Protein AF-D3AIX1-F1 (afdb_monomer_lite)

Foldseek 3Di:
DCPPVVNLVVVLVVCVVVVHDPLLNVLVVCCVVPVDPVSPRDDPDPPPD

Sequence (49 aa):
MNVNMSEAARLILGLRDAGWNEKDINDFILFIETGEEKYKPKQKNKPTE

Organism: NCBI:txid566550

Radius of gyration: 12.03 Å; chains: 1; bounding box: 24×17×37 Å

Secondary structure (DSSP, 8-state):
----HHHHHHHHHHHHHTT--HHHHHHHHHHHHH--GGGS---------

pLDDT: mean 82.34, std 16.55, range [44.56, 95.12]

Structure (mmCIF, N/CA/C/O backbone):
data_AF-D3AIX1-F1
#
_entry.id   AF-D3AIX1-F1
#
loop_
_atom_site.group_PDB
_atom_site.id
_atom_site.type_symbol
_atom_site.label_atom_id
_atom_site.label_alt_id
_atom_site.label_comp_id
_atom_site.label_asym_id
_atom_site.label_entity_id
_atom_site.label_seq_id
_atom_site.pdbx_PDB_ins_code
_atom_site.Cartn_x
_atom_site.Cartn_y
_atom_site.Cartn_z
_atom_site.occupancy
_atom_site.B_iso_or_equiv
_atom_site.auth_seq_id
_atom_site.auth_comp_id
_atom_site.auth_asym_id
_atom_site.auth_atom_id
_atom_site.pdbx_PDB_model_num
ATOM 1 N N . MET A 1 1 ? 12.896 -7.634 -13.335 1.00 44.56 1 MET A N 1
ATOM 2 C CA . MET A 1 1 ? 11.681 -8.380 -12.954 1.00 44.56 1 MET A CA 1
ATOM 3 C C . MET A 1 1 ? 10.517 -7.657 -13.609 1.00 44.56 1 MET A C 1
ATOM 5 O O . MET A 1 1 ? 10.250 -6.531 -13.227 1.00 44.56 1 MET A O 1
ATOM 9 N N . ASN A 1 2 ? 9.935 -8.206 -14.678 1.00 48.09 2 ASN A N 1
ATOM 10 C CA . ASN A 1 2 ? 8.774 -7.596 -15.331 1.00 48.09 2 ASN A CA 1
ATOM 11 C C . ASN A 1 2 ? 7.531 -8.153 -14.642 1.00 48.09 2 ASN A C 1
ATOM 13 O O . ASN A 1 2 ? 7.026 -9.195 -15.059 1.00 48.09 2 ASN A O 1
ATOM 17 N N . VAL A 1 3 ? 7.108 -7.518 -13.546 1.00 57.03 3 VAL A N 1
ATOM 18 C CA . VAL A 1 3 ? 5.789 -7.783 -12.960 1.00 57.03 3 VAL A CA 1
ATOM 19 C C . VAL A 1 3 ? 4.800 -7.555 -14.094 1.00 57.03 3 VAL A C 1
ATOM 21 O O . VAL A 1 3 ? 4.749 -6.460 -14.657 1.00 57.03 3 VAL A O 1
ATOM 24 N N . ASN A 1 4 ? 4.095 -8.595 -14.537 1.00 71.75 4 ASN A N 1
ATOM 25 C CA . ASN A 1 4 ? 3.110 -8.390 -15.587 1.00 71.75 4 ASN A CA 1
ATOM 26 C C . ASN A 1 4 ? 2.070 -7.421 -15.011 1.00 71.75 4 ASN A C 1
ATOM 28 O O . ASN A 1 4 ? 1.563 -7.657 -13.915 1.00 71.75 4 ASN A O 1
ATOM 32 N N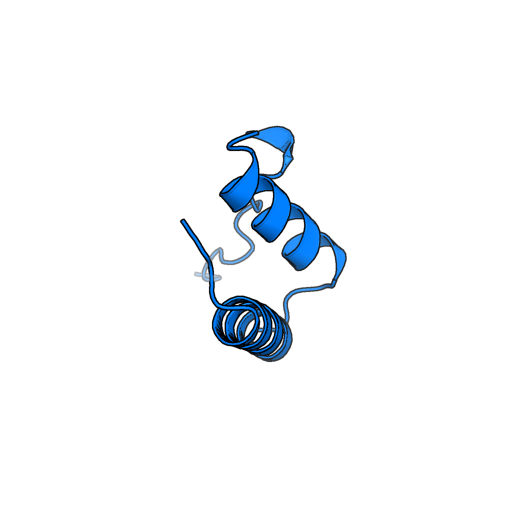 . MET A 1 5 ? 1.751 -6.331 -15.713 1.00 71.06 5 MET A N 1
ATOM 33 C CA . MET A 1 5 ? 0.749 -5.349 -15.269 1.00 71.06 5 MET A CA 1
ATOM 34 C C . MET A 1 5 ? -0.576 -6.019 -14.856 1.00 71.06 5 MET A C 1
ATOM 36 O O . MET A 1 5 ? -1.296 -5.506 -14.000 1.00 71.06 5 MET A O 1
ATOM 40 N N . SER A 1 6 ? -0.871 -7.206 -15.402 1.00 79.75 6 SER A N 1
ATOM 41 C CA . SER A 1 6 ? -2.006 -8.032 -14.986 1.00 79.75 6 SER A CA 1
ATOM 42 C C . SER A 1 6 ? -1.922 -8.557 -13.546 1.00 79.75 6 SER A C 1
ATOM 44 O O . SER A 1 6 ? -2.948 -8.688 -12.886 1.00 79.75 6 SER A O 1
ATOM 46 N N . GLU A 1 7 ? -0.734 -8.904 -13.053 1.00 83.25 7 GLU A N 1
ATOM 47 C CA . GLU A 1 7 ? -0.531 -9.428 -11.696 1.00 83.25 7 GLU A CA 1
ATOM 48 C C . GLU A 1 7 ? -0.622 -8.316 -10.653 1.00 83.25 7 GLU A C 1
ATOM 50 O O . GLU A 1 7 ? -1.303 -8.488 -9.643 1.00 83.25 7 GLU A O 1
ATOM 55 N N . ALA A 1 8 ? -0.047 -7.144 -10.944 1.00 85.19 8 ALA A N 1
ATOM 56 C CA . ALA A 1 8 ? -0.200 -5.958 -10.104 1.00 85.19 8 ALA A CA 1
ATOM 57 C C . ALA A 1 8 ? -1.679 -5.548 -9.972 1.00 85.19 8 ALA A C 1
ATOM 59 O O . ALA A 1 8 ? -2.161 -5.284 -8.870 1.00 85.19 8 ALA A O 1
ATOM 60 N N . ALA A 1 9 ? -2.437 -5.580 -11.074 1.00 89.75 9 ALA A N 1
ATOM 61 C CA . ALA A 1 9 ? -3.871 -5.305 -11.045 1.00 89.75 9 ALA A CA 1
ATOM 62 C C . ALA A 1 9 ? -4.648 -6.324 -10.189 1.00 89.75 9 ALA A C 1
ATOM 64 O O . ALA A 1 9 ? -5.494 -5.926 -9.388 1.00 89.75 9 ALA A O 1
ATOM 65 N N . ARG A 1 10 ? -4.348 -7.627 -10.308 1.00 92.56 10 ARG A N 1
ATOM 66 C CA . ARG A 1 10 ? -4.977 -8.674 -9.477 1.00 92.56 10 ARG A CA 1
ATOM 67 C C . ARG A 1 10 ? -4.670 -8.497 -7.992 1.00 92.56 10 ARG A C 1
ATOM 69 O O . ARG A 1 10 ? -5.573 -8.667 -7.179 1.00 92.56 10 ARG A O 1
ATOM 76 N N . LEU A 1 11 ? -3.439 -8.120 -7.646 1.00 91.06 11 LEU A N 1
ATOM 77 C CA . LEU A 1 11 ? -3.053 -7.830 -6.266 1.00 91.06 11 LEU A CA 1
ATOM 78 C C . LEU A 1 11 ? -3.872 -6.664 -5.697 1.00 91.06 11 LEU A C 1
ATOM 80 O O . LEU A 1 11 ? -4.481 -6.804 -4.640 1.00 91.06 11 LEU A O 1
ATOM 84 N N . ILE A 1 12 ? -3.944 -5.541 -6.418 1.00 91.94 12 ILE A N 1
ATOM 85 C CA . ILE A 1 12 ? -4.711 -4.361 -5.991 1.00 91.94 12 ILE A CA 1
ATOM 86 C C . ILE A 1 12 ? -6.195 -4.705 -5.815 1.00 91.94 12 ILE A C 1
ATOM 88 O O . ILE A 1 12 ? -6.804 -4.306 -4.823 1.00 91.94 12 ILE A O 1
ATOM 92 N N . LEU A 1 13 ? -6.780 -5.461 -6.750 1.00 94.12 13 LEU A N 1
ATOM 93 C CA . LEU A 1 13 ? -8.174 -5.903 -6.656 1.00 94.12 13 LEU A CA 1
ATOM 94 C C . LEU A 1 13 ? -8.408 -6.806 -5.439 1.00 94.12 13 LEU A C 1
ATOM 96 O O . LEU A 1 13 ? -9.367 -6.579 -4.708 1.00 94.12 13 LEU A O 1
ATOM 100 N N . GLY A 1 14 ? -7.516 -7.766 -5.178 1.00 92.94 14 GLY A N 1
ATOM 101 C CA . GLY A 1 14 ? -7.608 -8.634 -4.002 1.00 92.94 14 GLY A CA 1
ATOM 102 C C . GLY A 1 14 ? -7.487 -7.871 -2.681 1.00 92.94 14 GLY A C 1
ATOM 103 O O . GLY A 1 14 ? -8.222 -8.150 -1.740 1.00 92.94 14 GLY A O 1
ATOM 104 N N . LEU A 1 15 ? -6.615 -6.860 -2.611 1.00 92.69 15 LEU A N 1
ATOM 105 C CA . LEU A 1 15 ? -6.480 -6.017 -1.418 1.00 92.69 15 LEU A CA 1
ATOM 106 C C . LEU A 1 15 ? -7.735 -5.166 -1.174 1.00 92.69 15 LEU A C 1
ATOM 108 O O . LEU A 1 15 ? -8.175 -5.040 -0.032 1.00 92.69 15 LEU A O 1
ATOM 112 N N . ARG A 1 16 ? -8.344 -4.622 -2.237 1.00 92.19 16 ARG A N 1
ATOM 113 C CA . ARG A 1 16 ? -9.618 -3.887 -2.145 1.00 92.19 16 ARG A CA 1
ATOM 114 C C . ARG A 1 16 ? -10.756 -4.778 -1.658 1.00 92.19 16 ARG A C 1
ATOM 116 O O . ARG A 1 16 ? -11.497 -4.364 -0.773 1.00 92.19 16 ARG A O 1
ATOM 123 N N . ASP A 1 17 ? -10.866 -5.987 -2.204 1.00 94.81 17 ASP A N 1
ATOM 124 C CA . ASP A 1 17 ? -11.880 -6.969 -1.798 1.00 94.81 17 ASP A CA 1
ATOM 125 C C . ASP A 1 17 ? -11.688 -7.409 -0.335 1.00 94.81 17 ASP A C 1
ATOM 127 O O . ASP A 1 17 ? -12.647 -7.547 0.419 1.00 94.81 17 ASP A O 1
ATOM 131 N N . ALA A 1 18 ? -10.432 -7.489 0.121 1.00 90.06 18 ALA A N 1
ATOM 132 C CA . ALA A 1 18 ? -10.073 -7.707 1.523 1.00 90.06 18 ALA A CA 1
ATOM 133 C C . ALA A 1 18 ? -10.305 -6.484 2.442 1.00 90.06 18 ALA A C 1
ATOM 135 O O . ALA A 1 18 ? -9.945 -6.525 3.620 1.00 90.06 18 ALA A O 1
ATOM 136 N N . GLY A 1 19 ? -10.868 -5.383 1.932 1.00 89.75 19 GLY A N 1
ATOM 137 C CA . GLY A 1 19 ? -11.215 -4.195 2.716 1.00 89.75 19 GLY A CA 1
ATOM 138 C C . GLY A 1 19 ? -10.050 -3.246 3.011 1.00 89.75 19 GLY A C 1
ATOM 139 O O . GLY A 1 19 ? -10.157 -2.397 3.901 1.00 89.75 19 GLY A O 1
ATOM 140 N N . TRP A 1 20 ? -8.928 -3.360 2.295 1.00 92.06 20 TRP A N 1
ATOM 141 C CA . TRP A 1 20 ? -7.840 -2.392 2.424 1.00 92.06 20 TRP A CA 1
ATOM 142 C C . TRP A 1 20 ? -8.256 -1.052 1.822 1.00 92.06 20 TRP A C 1
ATOM 144 O O . TRP A 1 20 ? -8.834 -0.990 0.735 1.00 92.06 20 TRP A O 1
ATOM 154 N N . ASN A 1 21 ? -7.933 0.039 2.517 1.00 92.00 21 ASN A N 1
ATOM 155 C CA . ASN A 1 21 ? -8.151 1.370 1.967 1.00 92.00 21 ASN A CA 1
ATOM 156 C C . ASN A 1 21 ? -7.045 1.720 0.957 1.00 92.00 21 ASN A C 1
ATOM 158 O O . ASN A 1 21 ? -5.976 1.110 0.934 1.00 92.00 21 ASN A O 1
ATOM 162 N N . GLU A 1 22 ? -7.290 2.735 0.133 1.00 92.06 22 GLU A N 1
ATOM 163 C CA . GLU A 1 22 ? -6.365 3.141 -0.932 1.00 92.06 22 GLU A CA 1
ATOM 164 C C . GLU A 1 22 ? -4.971 3.510 -0.414 1.00 92.06 22 GLU A C 1
ATOM 166 O O . GLU A 1 22 ? -3.971 3.206 -1.062 1.00 92.06 22 GLU A O 1
ATOM 171 N N . LYS A 1 23 ? -4.892 4.125 0.773 1.00 92.19 23 LYS A N 1
ATOM 172 C CA . LYS A 1 23 ? -3.617 4.500 1.385 1.00 92.19 23 LYS A CA 1
ATOM 173 C C . LYS A 1 23 ? -2.798 3.266 1.761 1.00 92.19 23 LYS A C 1
ATOM 175 O O . LYS A 1 23 ? -1.615 3.222 1.450 1.00 92.19 23 LYS A O 1
ATOM 180 N N . ASP A 1 24 ? -3.417 2.270 2.389 1.00 92.62 24 ASP A N 1
ATOM 181 C CA . ASP A 1 24 ? -2.730 1.046 2.807 1.00 92.62 24 ASP A CA 1
ATOM 182 C C . ASP A 1 24 ? -2.264 0.227 1.601 1.00 92.62 24 ASP A C 1
ATOM 184 O O . ASP A 1 24 ? -1.191 -0.368 1.638 1.00 92.62 24 ASP A O 1
ATOM 188 N N . ILE A 1 25 ? -3.054 0.215 0.522 1.00 93.38 25 ILE A N 1
ATOM 189 C CA . ILE A 1 25 ? -2.665 -0.421 -0.741 1.00 93.38 25 ILE A CA 1
ATOM 190 C C . ILE A 1 25 ? -1.437 0.284 -1.319 1.00 93.38 25 ILE A C 1
ATOM 192 O O . IL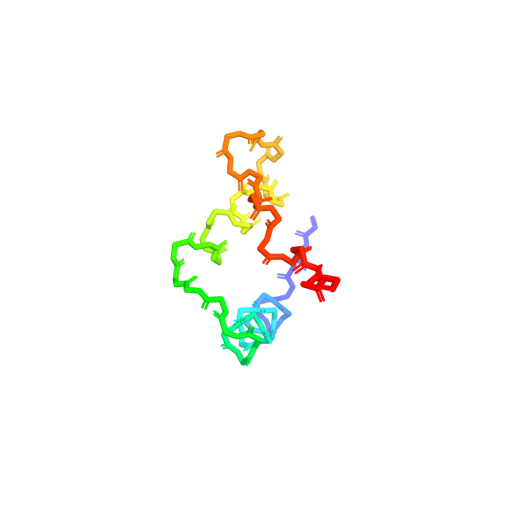E A 1 25 ? -0.455 -0.378 -1.639 1.00 93.38 25 ILE A O 1
ATOM 196 N N . ASN A 1 26 ? -1.465 1.616 -1.419 1.00 93.31 26 ASN A N 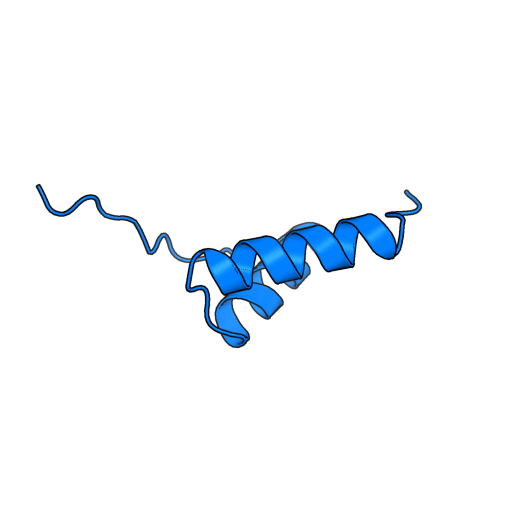1
ATOM 197 C CA . ASN A 1 26 ? -0.346 2.391 -1.954 1.00 93.31 26 ASN A CA 1
ATOM 198 C C . ASN A 1 26 ? 0.926 2.212 -1.121 1.00 93.31 26 ASN A C 1
ATOM 200 O O . ASN A 1 26 ? 1.989 1.965 -1.684 1.00 93.31 26 ASN A O 1
ATOM 204 N N . ASP A 1 27 ? 0.816 2.285 0.206 1.00 94.00 27 ASP A N 1
ATOM 205 C CA . ASP A 1 27 ? 1.941 2.049 1.110 1.00 94.00 27 ASP A CA 1
ATOM 206 C C . ASP A 1 27 ? 2.481 0.618 0.932 1.00 94.00 27 ASP A C 1
ATOM 208 O O . ASP A 1 27 ? 3.683 0.416 0.798 1.00 94.00 27 ASP A O 1
ATOM 212 N N . PHE A 1 28 ? 1.618 -0.393 0.813 1.00 92.81 28 PHE A N 1
ATOM 213 C CA . PHE A 1 28 ? 2.077 -1.764 0.598 1.00 92.81 28 PHE A CA 1
ATOM 214 C C . PHE A 1 28 ? 2.821 -1.960 -0.727 1.00 92.81 28 PHE A C 1
ATOM 216 O O . PHE A 1 28 ? 3.872 -2.600 -0.747 1.00 92.81 28 PHE A O 1
ATOM 223 N N . ILE A 1 29 ? 2.314 -1.384 -1.820 1.00 92.56 29 ILE A N 1
ATOM 224 C CA . ILE A 1 29 ? 3.006 -1.410 -3.114 1.00 92.56 29 ILE A CA 1
ATOM 225 C C . ILE A 1 29 ? 4.361 -0.701 -3.004 1.00 92.56 29 ILE A C 1
ATOM 227 O O . ILE A 1 29 ? 5.372 -1.254 -3.428 1.00 92.56 29 ILE A O 1
ATOM 231 N N . LEU A 1 30 ? 4.416 0.472 -2.365 1.00 93.62 30 LEU A N 1
ATOM 232 C CA . LEU A 1 30 ? 5.674 1.186 -2.135 1.00 93.62 30 LEU A CA 1
ATOM 233 C C . LEU A 1 30 ? 6.653 0.364 -1.291 1.00 93.62 30 LEU A C 1
ATOM 235 O O . LEU A 1 30 ? 7.843 0.352 -1.590 1.00 93.62 30 LEU A O 1
ATOM 239 N N . PHE A 1 31 ? 6.182 -0.355 -0.274 1.00 93.88 31 PHE A N 1
ATOM 240 C CA . PHE A 1 31 ? 7.021 -1.235 0.536 1.00 93.88 31 PHE A CA 1
ATOM 241 C C . PHE A 1 31 ? 7.616 -2.387 -0.283 1.00 93.88 31 PHE A C 1
ATOM 243 O O . PHE A 1 31 ? 8.806 -2.658 -0.154 1.00 93.88 31 PHE A O 1
ATOM 250 N N . ILE A 1 32 ? 6.823 -3.031 -1.148 1.00 90.88 32 ILE A N 1
ATOM 251 C CA . ILE A 1 32 ? 7.302 -4.114 -2.021 1.00 90.88 32 ILE A CA 1
ATOM 252 C C . ILE A 1 32 ? 8.361 -3.602 -3.007 1.00 90.88 32 ILE A C 1
ATOM 254 O O . ILE A 1 32 ? 9.395 -4.244 -3.175 1.00 90.88 32 ILE A O 1
ATOM 258 N N . GLU A 1 33 ? 8.116 -2.452 -3.640 1.00 90.75 33 GLU A N 1
ATOM 259 C CA . G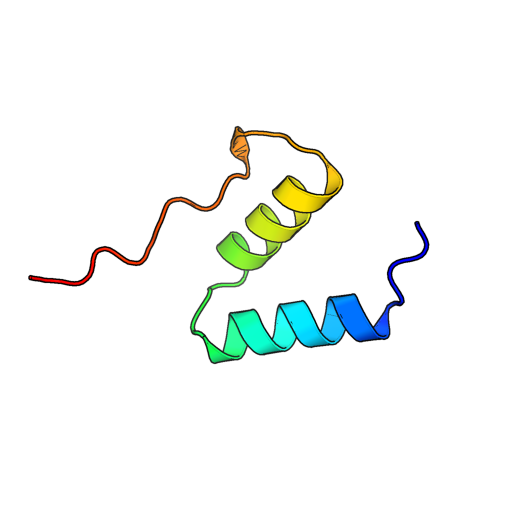LU A 1 33 ? 8.990 -1.908 -4.689 1.00 90.75 33 GLU A CA 1
ATOM 260 C C . GLU A 1 33 ? 10.275 -1.273 -4.135 1.00 90.75 33 GLU A C 1
ATOM 262 O O . GLU A 1 33 ? 11.335 -1.363 -4.753 1.00 90.75 33 GLU A O 1
ATOM 267 N N . THR A 1 34 ? 10.198 -0.612 -2.977 1.00 93.56 34 THR A N 1
ATOM 268 C CA . THR A 1 34 ? 11.320 0.177 -2.429 1.00 93.56 34 THR A CA 1
ATOM 269 C C . THR A 1 34 ? 12.040 -0.495 -1.262 1.00 93.56 34 THR A C 1
ATOM 271 O O . THR A 1 34 ? 13.190 -0.162 -0.983 1.00 93.56 34 THR A O 1
ATOM 274 N N . GLY A 1 35 ? 11.376 -1.406 -0.542 1.00 93.12 35 GLY A N 1
ATOM 275 C CA . GLY A 1 35 ? 11.865 -1.963 0.722 1.00 93.12 35 GLY A CA 1
ATOM 276 C C . GLY A 1 35 ? 11.888 -0.968 1.892 1.00 93.12 35 GLY A C 1
ATOM 277 O O . GLY A 1 35 ? 12.419 -1.288 2.955 1.00 93.12 35 GLY A O 1
ATOM 278 N N . GLU A 1 36 ? 11.341 0.244 1.737 1.00 95.12 36 GLU A N 1
ATOM 279 C CA . GLU A 1 36 ? 11.366 1.253 2.796 1.00 95.12 36 GLU A CA 1
AT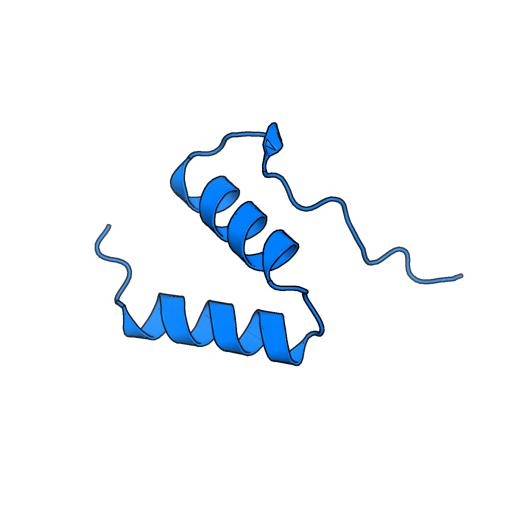OM 280 C C . GLU A 1 36 ? 10.359 0.944 3.918 1.00 95.12 36 GLU A C 1
ATOM 282 O O . GLU A 1 36 ? 9.142 1.013 3.737 1.00 95.12 36 GLU A O 1
ATOM 287 N N . GLU A 1 37 ? 10.863 0.706 5.132 1.00 92.81 37 GLU A N 1
ATOM 288 C CA . GLU A 1 37 ? 10.054 0.349 6.311 1.00 92.81 37 GLU A CA 1
ATOM 289 C C . GLU A 1 37 ? 8.971 1.384 6.674 1.00 92.81 37 GLU A C 1
ATOM 291 O O . GLU A 1 37 ? 7.971 1.034 7.298 1.00 92.81 37 GLU A O 1
ATOM 296 N N . LYS A 1 38 ? 9.113 2.651 6.258 1.00 91.19 38 LYS A N 1
ATOM 297 C CA . LYS A 1 38 ? 8.094 3.694 6.488 1.00 91.19 38 LYS A CA 1
ATOM 298 C C . LYS A 1 38 ? 6.754 3.388 5.804 1.00 91.19 38 LYS A C 1
ATOM 300 O O . LYS A 1 38 ? 5.723 3.876 6.259 1.00 91.19 38 LYS A O 1
ATOM 305 N N . TYR A 1 39 ? 6.781 2.581 4.743 1.00 93.62 39 TYR A N 1
ATOM 306 C CA . TYR A 1 39 ? 5.607 2.139 3.993 1.00 93.62 39 TYR A CA 1
ATOM 307 C C . TYR A 1 39 ? 5.105 0.756 4.416 1.00 93.62 39 TYR A C 1
ATOM 309 O O . TYR A 1 39 ? 4.107 0.263 3.895 1.00 93.62 39 TYR A O 1
ATOM 317 N N . LYS A 1 40 ? 5.778 0.108 5.370 1.00 91.19 40 LYS A N 1
ATOM 318 C CA . LYS A 1 40 ? 5.383 -1.213 5.844 1.00 91.19 40 LYS A CA 1
ATOM 319 C C . LYS A 1 40 ? 3.952 -1.168 6.382 1.00 91.19 40 LYS A C 1
ATOM 321 O O . LYS A 1 40 ? 3.673 -0.365 7.282 1.00 91.19 40 LYS A O 1
ATOM 326 N N . PRO A 1 41 ? 3.047 -2.032 5.888 1.00 85.62 41 PRO A N 1
ATOM 327 C CA . PRO A 1 41 ? 1.685 -2.080 6.389 1.00 85.62 41 PRO A CA 1
ATOM 328 C C . PRO A 1 41 ? 1.699 -2.329 7.892 1.00 85.62 41 PRO A C 1
ATOM 330 O O . PRO A 1 41 ? 2.259 -3.315 8.380 1.00 85.62 41 PRO A O 1
ATOM 333 N N . LYS A 1 42 ? 1.073 -1.430 8.647 1.00 81.19 42 LYS A N 1
ATOM 334 C CA . LYS A 1 42 ? 0.854 -1.648 10.074 1.00 81.19 42 LYS A CA 1
ATOM 335 C C . LYS A 1 42 ? -0.245 -2.700 10.185 1.00 81.19 42 LYS A C 1
ATOM 337 O O . LYS A 1 42 ? -1.351 -2.461 9.710 1.00 81.19 42 LYS A O 1
ATOM 342 N N . GLN A 1 43 ? 0.081 -3.872 10.735 1.00 66.25 43 GLN A N 1
ATOM 343 C CA . GLN A 1 43 ? -0.832 -5.016 10.851 1.00 66.25 43 GLN A CA 1
ATOM 344 C C . GLN A 1 43 ? -2.232 -4.569 11.305 1.00 66.25 43 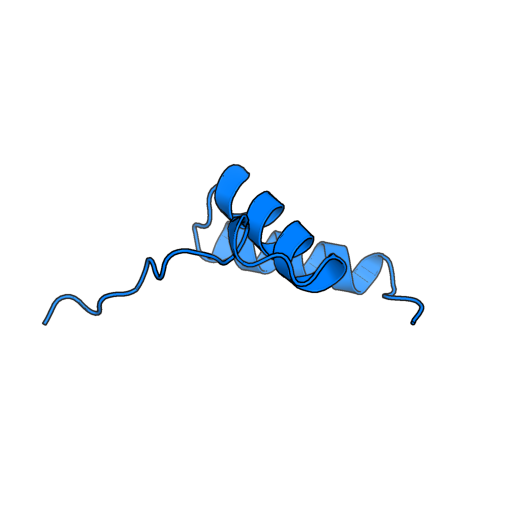GLN A C 1
ATOM 346 O O . GLN A 1 43 ? -2.401 -4.117 12.436 1.00 66.25 43 GLN A O 1
ATOM 351 N N . LYS A 1 44 ? -3.233 -4.702 10.424 1.00 61.12 44 LYS A N 1
ATOM 352 C CA . LYS A 1 44 ? -4.646 -4.449 10.761 1.00 61.12 44 LYS A CA 1
ATOM 353 C C . LYS A 1 44 ? -5.368 -5.667 11.329 1.00 61.12 44 LYS A C 1
ATOM 355 O O . LYS A 1 44 ? -6.441 -5.517 11.897 1.00 61.12 44 LYS A O 1
ATOM 360 N N . ASN A 1 45 ? -4.752 -6.844 11.259 1.00 54.19 45 ASN A N 1
ATOM 361 C CA . ASN A 1 45 ? -5.291 -8.058 11.854 1.00 54.19 45 ASN A CA 1
ATOM 362 C C . ASN A 1 45 ? -4.600 -8.305 13.195 1.00 54.19 45 ASN A C 1
ATOM 364 O O . ASN A 1 45 ? -3.686 -9.120 13.284 1.00 54.19 45 ASN A O 1
ATOM 368 N N . LYS A 1 46 ? -5.053 -7.628 14.253 1.00 48.59 46 LYS A N 1
ATOM 369 C CA . LYS A 1 46 ? -5.211 -8.384 15.495 1.00 48.59 46 LYS A CA 1
ATOM 370 C C . LYS A 1 46 ? -6.482 -9.206 15.287 1.00 48.59 46 LYS A C 1
ATOM 372 O O . LYS A 1 46 ? -7.528 -8.590 15.086 1.00 48.59 46 LYS A O 1
ATOM 377 N N . PRO A 1 47 ? -6.429 -10.548 15.280 1.00 44.72 47 PRO A N 1
ATOM 378 C CA . PRO A 1 47 ? -7.608 -11.312 15.650 1.00 44.72 47 PRO A CA 1
ATOM 379 C C . PRO A 1 47 ? -8.052 -10.733 16.993 1.00 44.72 47 PRO A C 1
ATOM 381 O O . PRO A 1 47 ? -7.252 -10.680 17.929 1.00 44.72 47 PRO A O 1
ATOM 384 N N . THR A 1 48 ? -9.249 -10.165 17.052 1.00 45.03 48 THR A N 1
ATOM 385 C CA . THR A 1 48 ? -9.872 -9.866 18.336 1.00 45.03 48 THR A CA 1
ATOM 386 C C . THR A 1 48 ? -10.041 -11.221 19.018 1.00 45.03 48 THR A C 1
ATOM 388 O O . THR A 1 48 ? -10.787 -12.056 18.508 1.00 45.03 48 THR A O 1
ATOM 391 N N . GLU A 1 49 ? -9.238 -11.470 20.053 1.00 48.59 49 GLU A N 1
ATOM 392 C CA . GLU A 1 49 ? -9.399 -12.609 20.966 1.00 48.59 49 GLU A CA 1
ATOM 393 C C . GLU A 1 49 ? -10.735 -12.505 21.711 1.00 48.59 49 GLU A C 1
ATOM 395 O O . GLU A 1 49 ? -11.134 -11.358 22.038 1.00 48.59 49 GLU A O 1
#